Protein AF-A0A953EBY2-F1 (afdb_monomer_lite)

Sequence (141 aa):
MYLGPARRVVITGLPPAADLDGQLRLEGLVCLLLARGLSVAYGRPSARPDEATIWLGAGEPDPAAPPLLLWPPADTPPRRLTAIAAASKAGRVCVADPGRLAVLRASGARGLLLPDPSHALWGLLDQHPKGSGCLRLPREG

Radius of gyration: 14.94 Å; chains: 1; bounding box: 47×28×36 Å

pLDDT: mean 72.14, std 15.2, range [33.25, 92.62]

Secondary structure (DSSP, 8-state):
---TT--EEEEESPPPTT-HHHHHHHHHHHHHHHHTT-EEEESS----TTEEEEE-SSS---TTS--SEE---TT--HHHHHHHHHH-SSPEEEES-HHHHHHHHHTT--EEE-SSHHHHHHHHHS---TTSS--------

Foldseek 3Di:
DDQDQAQEEEEEQQDPPPPPLSVLLVVLVCVLCVVVNHHYHYDDDPPDPNYAYEYQAHDAADLVRAHQEYHHDQPDDLVVLLVNLVSCPHHEYEYQDPVSQVSSVVSVGRYDHANPSNNSSVLSVVPDPPPPSDPPDDPDD

Structure (mmCIF, N/CA/C/O backbone):
data_AF-A0A953EBY2-F1
#
_entry.id   AF-A0A953EBY2-F1
#
loop_
_atom_site.group_PDB
_atom_site.id
_atom_site.type_symbol
_atom_site.label_atom_id
_atom_site.label_alt_id
_atom_site.label_comp_id
_atom_site.label_asym_id
_atom_site.label_entity_id
_atom_site.label_seq_id
_atom_site.pdbx_PDB_ins_code
_atom_site.Cartn_x
_atom_site.Cartn_y
_atom_site.Cartn_z
_atom_site.occupancy
_atom_site.B_iso_or_equiv
_atom_site.auth_seq_id
_atom_site.auth_comp_id
_atom_site.auth_asym_id
_atom_site.auth_atom_id
_atom_site.pdbx_PDB_model_num
ATOM 1 N N . MET A 1 1 ? 1.915 0.417 13.938 1.00 49.34 1 MET A N 1
ATOM 2 C CA . MET A 1 1 ? 1.046 1.240 13.068 1.00 49.34 1 MET A CA 1
ATOM 3 C C . MET A 1 1 ? -0.361 1.138 13.634 1.00 49.34 1 MET A C 1
ATOM 5 O O . MET A 1 1 ? -0.789 0.019 13.873 1.00 49.34 1 MET A O 1
ATOM 9 N N . TYR A 1 2 ? -1.018 2.248 13.975 1.00 43.84 2 TYR A N 1
ATOM 10 C CA . TYR A 1 2 ? -2.373 2.221 14.541 1.00 43.84 2 TYR A CA 1
ATOM 11 C C . TYR A 1 2 ? -3.346 2.625 13.433 1.00 43.84 2 TYR A C 1
ATOM 13 O O . TYR A 1 2 ? -3.257 3.747 12.943 1.00 43.84 2 TYR A O 1
ATOM 21 N N . LEU A 1 3 ? -4.216 1.705 13.011 1.00 56.47 3 LEU A N 1
ATOM 22 C CA . LEU A 1 3 ? -5.246 1.951 11.991 1.00 56.47 3 LEU A CA 1
ATOM 23 C C . LEU A 1 3 ? -6.451 2.732 12.551 1.00 56.47 3 LEU A C 1
ATOM 25 O O . LEU A 1 3 ? -7.450 2.906 11.864 1.00 56.47 3 LEU A O 1
ATOM 29 N N . GLY A 1 4 ? -6.366 3.234 13.788 1.00 60.31 4 GLY A N 1
ATOM 30 C CA . GLY A 1 4 ? -7.480 3.939 14.409 1.00 60.31 4 GLY A CA 1
ATOM 31 C C . GLY A 1 4 ? -8.644 2.993 14.731 1.00 60.31 4 GLY A C 1
ATOM 32 O O . GLY A 1 4 ? -8.423 1.797 14.928 1.00 60.31 4 GLY A O 1
ATOM 33 N N . PRO A 1 5 ? -9.884 3.505 14.765 1.00 63.25 5 PRO A N 1
ATOM 34 C CA . PRO A 1 5 ? -11.093 2.696 14.916 1.00 63.25 5 PRO A CA 1
ATOM 35 C C . PRO A 1 5 ? -11.487 1.950 13.629 1.00 63.25 5 PRO A C 1
ATOM 37 O O . PRO A 1 5 ? -12.560 1.345 13.596 1.00 63.25 5 PRO A O 1
ATOM 40 N N . ALA A 1 6 ? -10.670 2.013 12.569 1.00 68.69 6 ALA A N 1
ATOM 41 C CA . ALA A 1 6 ? -11.005 1.422 11.284 1.00 68.69 6 ALA A CA 1
ATOM 42 C C . ALA A 1 6 ? -11.226 -0.087 11.422 1.00 68.69 6 ALA A C 1
ATOM 44 O O . ALA A 1 6 ? -10.393 -0.811 11.969 1.00 68.69 6 ALA A O 1
ATOM 45 N N . ARG A 1 7 ? -12.358 -0.555 10.897 1.00 79.88 7 ARG A N 1
ATOM 46 C CA . ARG A 1 7 ? -12.709 -1.985 10.830 1.00 79.88 7 ARG A CA 1
ATOM 47 C C . ARG A 1 7 ? -12.610 -2.533 9.411 1.00 79.88 7 ARG A C 1
ATOM 49 O O . ARG A 1 7 ? -12.765 -3.737 9.186 1.00 79.88 7 ARG A O 1
ATOM 56 N N . ARG A 1 8 ? -12.355 -1.648 8.448 1.00 86.88 8 ARG A N 1
ATOM 57 C CA . ARG A 1 8 ? -12.297 -1.951 7.026 1.00 86.88 8 ARG A CA 1
ATOM 58 C C . ARG A 1 8 ? -11.092 -1.281 6.390 1.00 86.88 8 ARG A C 1
ATOM 60 O O . ARG A 1 8 ? -10.812 -0.111 6.643 1.00 86.88 8 ARG A O 1
ATOM 67 N N . VAL A 1 9 ? -10.389 -2.034 5.556 1.00 86.81 9 VAL A N 1
ATOM 68 C CA . VAL A 1 9 ? -9.254 -1.553 4.774 1.00 86.81 9 VAL A CA 1
ATOM 69 C C . VAL A 1 9 ? -9.560 -1.710 3.294 1.00 86.81 9 VAL A C 1
ATOM 71 O O . VAL A 1 9 ? -9.849 -2.808 2.823 1.00 86.81 9 VAL A O 1
ATOM 74 N N . VAL A 1 10 ? -9.484 -0.607 2.561 1.00 90.62 10 VAL A N 1
ATOM 75 C CA . VAL A 1 10 ? -9.615 -0.569 1.108 1.00 90.62 10 VAL A CA 1
ATOM 76 C C . VAL A 1 10 ? -8.221 -0.572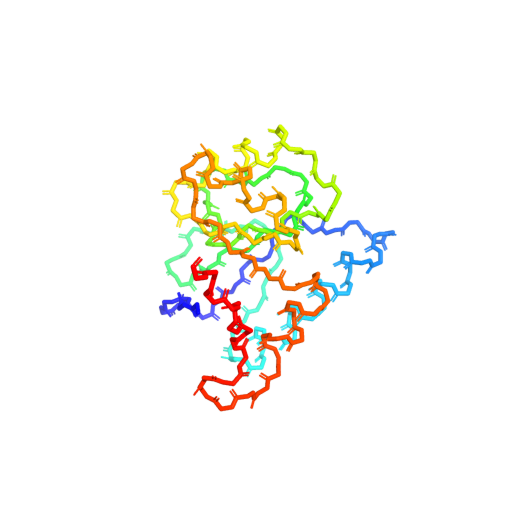 0.494 1.00 90.62 10 VAL A C 1
ATOM 78 O O . VAL A 1 10 ? -7.407 0.314 0.757 1.00 90.62 10 VAL A O 1
ATOM 81 N N . ILE A 1 11 ? -7.935 -1.582 -0.320 1.00 90.81 11 ILE A N 1
ATOM 82 C CA . ILE A 1 11 ? -6.681 -1.711 -1.053 1.00 90.81 11 ILE A CA 1
ATOM 83 C C . ILE A 1 11 ? -6.879 -1.165 -2.471 1.00 90.81 11 ILE A C 1
ATOM 85 O O . ILE A 1 11 ? -7.771 -1.579 -3.217 1.00 90.81 11 ILE A O 1
ATOM 89 N N . THR A 1 12 ? -6.017 -0.223 -2.836 1.00 90.62 12 THR A N 1
ATOM 90 C CA . THR A 1 12 ? -5.984 0.478 -4.124 1.00 90.62 12 THR A CA 1
ATOM 91 C C . THR A 1 12 ? -4.644 0.255 -4.819 1.00 90.62 12 THR A C 1
ATOM 93 O O . THR A 1 12 ? -3.686 -0.233 -4.215 1.00 90.62 12 THR A O 1
ATOM 96 N N . GLY A 1 13 ? -4.561 0.628 -6.099 1.00 88.75 13 GLY A N 1
ATOM 97 C CA . GLY A 1 13 ? -3.327 0.497 -6.874 1.00 88.75 13 GLY A CA 1
ATOM 98 C C . GLY A 1 13 ? -2.846 -0.947 -6.954 1.00 88.75 13 GLY A C 1
ATOM 99 O O . GLY A 1 13 ? -1.673 -1.214 -6.700 1.00 88.75 13 GLY A O 1
ATOM 100 N N . LEU A 1 14 ? -3.776 -1.861 -7.249 1.00 90.81 14 LEU A N 1
ATOM 101 C CA . LEU A 1 14 ? -3.508 -3.292 -7.294 1.00 90.81 14 LEU A CA 1
ATOM 102 C C . LEU A 1 14 ? -2.462 -3.622 -8.364 1.00 90.81 14 LEU A C 1
ATOM 104 O O . LEU A 1 14 ? -2.558 -3.105 -9.481 1.00 90.81 14 LEU A O 1
ATOM 108 N N . PRO A 1 15 ? -1.495 -4.492 -8.046 1.00 87.69 15 PRO A N 1
ATOM 109 C CA . PRO A 1 15 ? -0.524 -4.950 -9.022 1.00 87.69 15 PRO A CA 1
ATOM 110 C C . PRO A 1 15 ? -1.222 -5.728 -10.149 1.00 87.69 15 PRO A C 1
ATOM 112 O O . PRO A 1 15 ? -2.227 -6.406 -9.901 1.00 87.69 15 PRO A O 1
ATOM 115 N N . PRO A 1 16 ? -0.720 -5.648 -11.393 1.00 88.12 16 PRO A N 1
ATOM 116 C CA . PRO A 1 16 ? -1.244 -6.454 -12.489 1.00 88.12 16 PRO A CA 1
ATOM 117 C C . PRO A 1 16 ? -1.020 -7.947 -12.212 1.00 88.12 16 PRO A C 1
ATOM 119 O O . PRO A 1 16 ? -0.090 -8.323 -11.504 1.00 88.12 16 PRO A O 1
ATOM 122 N N . ALA A 1 17 ? -1.839 -8.819 -12.805 1.00 87.50 17 ALA A N 1
ATOM 123 C CA . ALA A 1 17 ? -1.742 -10.268 -12.579 1.00 87.50 17 ALA A CA 1
ATOM 124 C C . ALA A 1 17 ? -0.373 -10.865 -12.968 1.00 87.50 17 ALA A C 1
ATOM 126 O O . ALA A 1 17 ? 0.032 -11.882 -12.419 1.00 87.50 17 ALA A O 1
ATOM 127 N N . ALA A 1 18 ? 0.345 -10.219 -13.893 1.00 86.62 18 ALA A N 1
ATOM 128 C CA . ALA A 1 18 ? 1.687 -10.619 -14.314 1.00 86.62 18 ALA A CA 1
ATOM 129 C C . ALA A 1 18 ? 2.802 -10.216 -13.324 1.00 86.62 18 ALA A C 1
ATOM 131 O O . ALA A 1 18 ? 3.920 -10.709 -13.441 1.00 86.62 18 ALA A O 1
ATOM 132 N N . ASP A 1 19 ? 2.523 -9.323 -12.370 1.00 83.50 19 ASP A N 1
ATOM 133 C CA . ASP A 1 19 ? 3.475 -8.886 -11.342 1.00 83.50 19 ASP A CA 1
ATOM 134 C C . ASP A 1 19 ? 3.405 -9.828 -10.133 1.00 83.50 19 ASP A C 1
ATOM 136 O O . ASP A 1 19 ? 2.645 -9.592 -9.192 1.00 83.50 19 ASP A O 1
ATOM 140 N N . LEU A 1 20 ? 4.174 -10.920 -10.182 1.00 80.81 20 LEU A N 1
ATOM 141 C CA . LEU A 1 20 ? 4.188 -11.959 -9.144 1.00 80.81 20 LEU A CA 1
ATOM 142 C C . LEU A 1 20 ? 4.573 -11.411 -7.762 1.00 80.81 20 LEU A C 1
ATOM 144 O O . LEU A 1 20 ? 3.916 -11.737 -6.774 1.00 80.81 20 LEU A O 1
ATOM 148 N N . ASP A 1 21 ? 5.577 -10.537 -7.691 1.00 76.12 21 ASP A N 1
ATOM 149 C CA . ASP A 1 21 ? 6.006 -9.906 -6.436 1.00 76.12 21 ASP A CA 1
ATOM 150 C C . ASP A 1 21 ? 4.901 -9.006 -5.870 1.00 76.12 21 ASP A C 1
ATOM 152 O O . ASP A 1 21 ? 4.623 -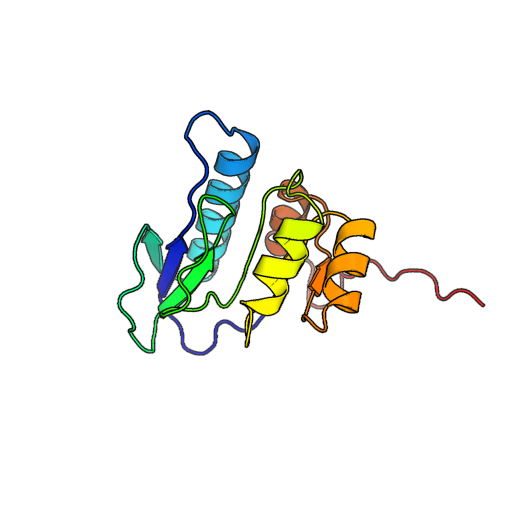8.985 -4.665 1.00 76.12 21 ASP A O 1
ATOM 156 N N . GLY A 1 22 ? 4.216 -8.281 -6.753 1.00 79.94 22 GLY A N 1
ATOM 157 C CA . GLY A 1 22 ? 3.007 -7.549 -6.425 1.00 79.94 22 GLY A CA 1
ATOM 158 C C . GLY A 1 22 ? 1.908 -8.449 -5.862 1.00 79.94 22 GLY A C 1
ATOM 159 O O . GLY A 1 22 ? 1.343 -8.112 -4.818 1.00 79.94 22 GLY A O 1
ATOM 160 N N . GLN A 1 23 ? 1.614 -9.579 -6.513 1.00 84.62 23 GLN A N 1
ATOM 161 C CA . GLN A 1 23 ? 0.580 -10.516 -6.061 1.00 84.62 23 GLN A CA 1
ATOM 162 C C . GLN A 1 23 ? 0.907 -11.109 -4.683 1.00 84.62 23 GLN A C 1
ATOM 164 O O . GLN A 1 23 ? 0.045 -11.096 -3.806 1.00 84.62 23 GLN A O 1
ATOM 169 N N . LEU A 1 24 ? 2.153 -11.529 -4.442 1.00 77.94 24 LEU A N 1
ATOM 170 C CA . LEU A 1 24 ? 2.589 -12.056 -3.140 1.00 77.94 24 LEU A CA 1
ATOM 171 C C . LEU A 1 24 ? 2.446 -11.018 -2.022 1.00 77.94 24 LEU A C 1
ATOM 173 O O . LEU A 1 24 ? 1.984 -11.319 -0.919 1.00 77.94 24 LEU A O 1
ATOM 177 N N . ARG A 1 25 ? 2.791 -9.762 -2.313 1.00 77.94 25 ARG A N 1
ATOM 178 C CA . ARG A 1 25 ? 2.592 -8.652 -1.377 1.00 77.94 25 ARG A CA 1
ATOM 179 C C . ARG A 1 25 ? 1.111 -8.391 -1.100 1.00 77.94 25 ARG A C 1
ATOM 181 O O . ARG A 1 25 ? 0.745 -8.129 0.045 1.00 77.94 25 ARG A O 1
ATOM 188 N N . LEU A 1 26 ? 0.260 -8.434 -2.125 1.00 85.12 26 LEU A N 1
ATOM 189 C CA . LEU A 1 26 ? -1.185 -8.289 -1.957 1.00 85.12 26 LEU A CA 1
ATOM 190 C C . LEU A 1 26 ? -1.738 -9.402 -1.057 1.00 85.12 26 LEU A C 1
ATOM 192 O O . LEU A 1 26 ? -2.423 -9.102 -0.081 1.00 85.12 26 LEU A O 1
ATOM 196 N N . GLU A 1 27 ? -1.398 -10.656 -1.344 1.00 84.00 27 GLU A N 1
ATOM 197 C CA . GLU A 1 27 ? -1.836 -11.825 -0.579 1.00 84.00 27 GLU A CA 1
ATOM 198 C C . GLU A 1 27 ? -1.397 -11.743 0.887 1.00 84.00 27 GLU A C 1
ATOM 200 O O . GLU A 1 27 ? -2.233 -11.812 1.791 1.00 84.00 27 GLU A O 1
ATOM 205 N N . GLY A 1 28 ? -0.106 -11.508 1.140 1.00 79.69 28 GLY A N 1
ATOM 206 C CA . GLY A 1 28 ? 0.408 -11.382 2.500 1.00 79.69 28 GLY A CA 1
ATOM 207 C C . GLY A 1 28 ? -0.277 -10.253 3.276 1.00 79.69 28 GLY A C 1
ATOM 208 O O . GLY A 1 28 ? -0.619 -10.423 4.450 1.00 79.69 28 GLY A O 1
ATOM 209 N N . LEU A 1 29 ? -0.514 -9.103 2.630 1.00 80.94 29 LEU A N 1
ATOM 210 C CA . LEU A 1 29 ? -1.195 -7.970 3.258 1.00 80.94 29 LEU A CA 1
ATOM 211 C C . LEU A 1 29 ? -2.633 -8.325 3.626 1.00 80.94 29 LEU A C 1
ATOM 213 O O . LEU A 1 29 ? -3.067 -8.023 4.737 1.00 80.94 29 LEU A O 1
ATOM 217 N N . VAL A 1 30 ? -3.362 -8.980 2.725 1.00 86.81 30 VAL A N 1
ATOM 218 C CA . VAL A 1 30 ? -4.734 -9.435 2.976 1.00 86.81 30 VAL A CA 1
ATOM 219 C C . VAL A 1 30 ? -4.762 -10.396 4.165 1.00 86.81 30 VAL A C 1
ATOM 221 O O . VAL A 1 30 ? -5.524 -10.168 5.104 1.00 86.81 30 VAL A O 1
ATOM 224 N N . CYS A 1 31 ? -3.887 -11.403 4.186 1.00 80.44 31 CYS A N 1
ATOM 225 C CA . CYS A 1 31 ? -3.770 -12.355 5.293 1.00 80.44 31 CYS A CA 1
ATOM 226 C C . CYS A 1 31 ? -3.496 -11.658 6.634 1.00 80.44 31 CYS A C 1
ATOM 228 O O . CYS A 1 31 ? -4.166 -11.942 7.628 1.00 80.44 31 CYS A O 1
ATOM 230 N N . LEU A 1 32 ? -2.566 -10.698 6.663 1.00 78.19 32 LEU A N 1
ATOM 231 C CA . LEU A 1 32 ? -2.251 -9.920 7.862 1.00 78.19 32 LEU A CA 1
ATOM 232 C C . LEU A 1 32 ? -3.458 -9.118 8.365 1.00 78.19 32 LEU A C 1
ATOM 234 O O . LEU A 1 32 ? -3.738 -9.105 9.564 1.00 78.19 32 LEU A O 1
ATOM 238 N N . LEU A 1 33 ? -4.156 -8.421 7.466 1.00 81.62 33 LEU A N 1
ATOM 239 C CA . LEU A 1 33 ? -5.315 -7.602 7.820 1.00 81.62 33 LEU A CA 1
ATOM 240 C C . LEU A 1 33 ? -6.448 -8.472 8.380 1.00 81.62 33 LEU A C 1
ATOM 242 O O . LEU A 1 33 ? -6.991 -8.160 9.443 1.00 81.62 33 LEU A O 1
ATOM 246 N N . LEU A 1 34 ? -6.737 -9.598 7.725 1.00 83.94 34 LEU A N 1
ATOM 247 C CA . LEU A 1 34 ? -7.742 -10.563 8.174 1.00 83.94 34 LEU A CA 1
ATOM 248 C C . LEU A 1 34 ? -7.385 -11.163 9.541 1.00 83.94 34 LEU A C 1
ATOM 250 O O . LEU A 1 34 ? -8.236 -11.206 10.429 1.00 83.94 34 LEU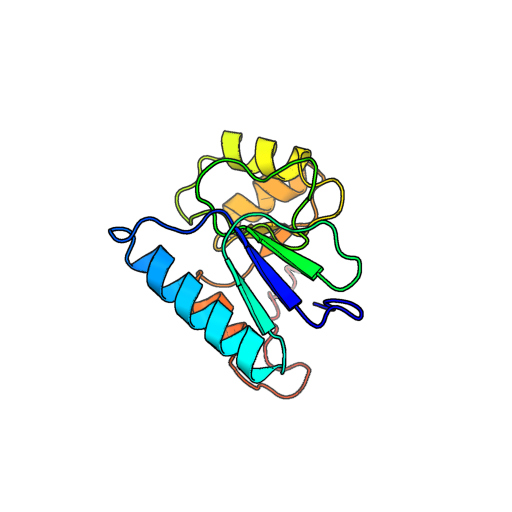 A O 1
ATOM 254 N N . ALA A 1 35 ? -6.122 -11.540 9.766 1.00 78.44 35 ALA A N 1
ATOM 255 C CA . ALA A 1 35 ? -5.648 -12.058 11.055 1.00 78.44 35 ALA A CA 1
ATOM 256 C C . ALA A 1 35 ? -5.778 -11.042 12.207 1.00 78.44 35 ALA A C 1
ATOM 258 O O . ALA A 1 35 ? -5.792 -11.415 13.380 1.00 78.44 35 ALA A O 1
ATOM 259 N N . ARG A 1 36 ? -5.892 -9.746 11.892 1.00 75.06 36 ARG A N 1
ATOM 260 C CA . ARG A 1 36 ? -6.146 -8.663 12.856 1.00 75.06 36 ARG A CA 1
ATOM 261 C C . ARG A 1 36 ? -7.632 -8.326 13.014 1.00 75.06 36 ARG A C 1
ATOM 263 O O . ARG A 1 36 ? -7.953 -7.355 13.695 1.00 75.06 36 ARG A O 1
ATOM 270 N N . GLY A 1 37 ? -8.524 -9.116 12.417 1.00 81.56 37 GLY A N 1
ATOM 271 C CA . GLY A 1 37 ? -9.972 -8.921 12.486 1.00 81.56 37 GLY A CA 1
ATOM 272 C C . GLY A 1 37 ? -10.479 -7.760 11.629 1.00 81.56 37 GLY A C 1
ATOM 273 O O . GLY A 1 37 ? -11.560 -7.236 11.894 1.00 81.56 37 GLY A O 1
ATOM 274 N N . LEU A 1 38 ? -9.705 -7.329 10.630 1.00 83.31 38 LEU A N 1
ATOM 275 C CA . LEU A 1 38 ? -10.103 -6.271 9.708 1.00 83.31 38 LEU A CA 1
ATOM 276 C C . LEU A 1 38 ? -10.760 -6.877 8.473 1.00 83.31 38 LEU A C 1
ATOM 278 O O . LEU A 1 38 ? -10.302 -7.886 7.945 1.00 83.31 38 LEU A O 1
ATOM 282 N N . SER A 1 39 ? -11.804 -6.224 7.975 1.00 89.62 39 SER A N 1
ATOM 283 C CA . SER A 1 39 ? -12.363 -6.548 6.662 1.00 89.62 39 SER A CA 1
ATOM 284 C C . SER A 1 39 ? -11.540 -5.891 5.554 1.00 89.62 39 SER A C 1
ATOM 286 O O . SER A 1 39 ? -11.052 -4.771 5.716 1.00 89.62 39 SER A O 1
ATOM 288 N N . VAL A 1 40 ? -11.396 -6.576 4.420 1.00 89.94 40 VAL A N 1
ATOM 289 C CA . VAL A 1 40 ? -10.647 -6.074 3.262 1.00 89.94 40 VAL A CA 1
ATOM 290 C C . VAL A 1 40 ? -11.591 -5.851 2.089 1.00 89.94 40 VAL A C 1
ATOM 292 O O . VAL A 1 40 ? -12.500 -6.643 1.842 1.00 89.94 40 VAL A O 1
ATOM 295 N N . ALA A 1 41 ? -11.377 -4.760 1.367 1.00 92.62 41 ALA A N 1
ATOM 296 C CA . ALA A 1 41 ? -12.050 -4.454 0.119 1.00 92.62 41 ALA A CA 1
ATOM 297 C C . ALA A 1 41 ? -11.054 -3.949 -0.919 1.00 92.62 41 ALA A C 1
ATOM 299 O O . ALA A 1 41 ? -9.968 -3.485 -0.579 1.00 92.62 41 ALA A O 1
ATOM 300 N N . TYR A 1 42 ? -11.450 -4.006 -2.185 1.00 91.62 42 TYR A N 1
ATOM 301 C CA . TYR A 1 42 ? -10.625 -3.591 -3.311 1.00 91.62 42 TYR A CA 1
ATOM 302 C C . TYR A 1 42 ? -11.298 -2.465 -4.085 1.00 91.62 42 TYR A C 1
ATOM 304 O O . TYR A 1 42 ? -12.524 -2.422 -4.194 1.00 91.62 42 TYR A O 1
ATOM 312 N N . GLY A 1 43 ? -10.490 -1.587 -4.672 1.00 84.94 43 GLY A N 1
ATOM 313 C CA . GLY A 1 43 ? -10.979 -0.537 -5.561 1.00 84.94 43 GLY A CA 1
ATOM 314 C C . GLY A 1 43 ? -11.175 0.791 -4.843 1.00 84.94 43 GLY A C 1
ATOM 315 O O . GLY A 1 43 ? -10.361 1.171 -4.010 1.00 84.94 43 GLY A O 1
ATOM 316 N N . ARG A 1 44 ? -12.205 1.550 -5.226 1.00 82.00 44 ARG A N 1
ATOM 317 C CA . ARG A 1 44 ? -12.331 2.949 -4.803 1.00 82.00 44 ARG A CA 1
ATOM 318 C C . ARG A 1 44 ? -12.793 3.058 -3.340 1.00 82.00 44 ARG A C 1
ATOM 320 O O . ARG A 1 44 ? -13.800 2.441 -2.993 1.00 82.00 44 ARG A O 1
ATOM 327 N N . PRO A 1 45 ? -12.106 3.842 -2.493 1.00 79.88 45 PRO A N 1
ATOM 328 C CA . PRO A 1 45 ? -12.553 4.100 -1.126 1.00 79.88 45 PRO A CA 1
ATOM 329 C C . PRO A 1 45 ? -13.882 4.863 -1.120 1.00 79.88 45 PRO A C 1
ATOM 331 O O . PRO A 1 45 ? -14.127 5.702 -1.986 1.00 79.88 45 PRO A O 1
ATOM 334 N N . SER A 1 46 ? -14.744 4.581 -0.139 1.00 73.62 46 SER A N 1
ATOM 335 C CA . SER A 1 46 ? -16.107 5.132 -0.085 1.00 73.62 46 SER A CA 1
ATOM 336 C C . SER A 1 46 ? -16.243 6.366 0.818 1.00 73.62 46 SER A C 1
ATOM 338 O O . SER A 1 46 ? -17.354 6.780 1.140 1.00 73.62 46 SER A O 1
ATOM 340 N N . ALA A 1 47 ? -15.110 6.964 1.209 1.00 69.44 47 ALA A N 1
ATOM 341 C CA . ALA A 1 47 ? -15.001 8.105 2.128 1.00 69.44 47 ALA A CA 1
ATOM 342 C C . ALA A 1 47 ? -15.643 7.878 3.513 1.00 69.44 47 ALA A C 1
ATOM 344 O O . ALA A 1 47 ? -15.956 8.836 4.223 1.00 69.44 47 ALA A O 1
ATOM 345 N N . ARG A 1 48 ? -15.840 6.619 3.923 1.00 72.69 48 ARG A N 1
ATOM 346 C CA . ARG A 1 48 ? -16.402 6.302 5.238 1.00 72.69 48 ARG A CA 1
ATOM 347 C C . ARG A 1 48 ? -15.369 6.520 6.351 1.00 72.69 48 ARG A C 1
ATOM 349 O O . ARG A 1 48 ? -14.193 6.216 6.162 1.00 72.69 48 ARG A O 1
ATOM 356 N N . PRO A 1 49 ? -15.791 6.993 7.535 1.00 67.25 49 PRO A N 1
ATOM 357 C CA . PRO A 1 49 ? -14.883 7.273 8.648 1.00 67.25 49 PRO A CA 1
ATOM 358 C C . PRO A 1 49 ? -14.276 6.014 9.295 1.00 67.25 49 PRO A C 1
ATOM 360 O O . PRO A 1 49 ? -13.291 6.121 10.020 1.00 67.25 49 PRO A O 1
ATOM 363 N N . ASP A 1 50 ? -14.842 4.829 9.049 1.00 76.88 50 ASP A N 1
ATOM 364 C CA . ASP A 1 50 ? -14.334 3.531 9.512 1.00 76.88 50 ASP A CA 1
ATOM 365 C C . ASP A 1 50 ? -13.455 2.806 8.473 1.00 76.88 50 ASP A C 1
ATOM 367 O O . ASP A 1 50 ? -13.036 1.665 8.709 1.00 76.88 50 ASP A O 1
ATOM 371 N N . GLU A 1 51 ? -13.155 3.465 7.347 1.00 79.56 51 GLU A N 1
ATOM 372 C CA . GLU A 1 51 ? -12.313 2.944 6.274 1.00 79.56 51 GLU A CA 1
ATOM 373 C C . GLU A 1 51 ? -10.896 3.528 6.318 1.00 79.56 51 GLU A C 1
ATOM 375 O O . GLU A 1 51 ? -10.668 4.737 6.308 1.00 79.56 51 GLU A O 1
ATOM 380 N N . ALA A 1 52 ? -9.917 2.632 6.299 1.00 82.25 52 ALA A N 1
ATOM 381 C CA . ALA A 1 52 ? -8.522 2.939 6.029 1.00 82.25 52 ALA A CA 1
ATOM 382 C C . ALA A 1 52 ? -8.197 2.605 4.569 1.00 82.25 52 ALA A C 1
ATOM 384 O O . ALA A 1 52 ? -8.695 1.616 4.042 1.00 82.25 52 ALA A O 1
ATOM 385 N N . THR A 1 53 ? -7.320 3.377 3.922 1.00 84.88 53 THR A N 1
ATOM 386 C CA . THR A 1 53 ? -6.877 3.078 2.548 1.00 84.88 53 THR A CA 1
ATOM 387 C C . THR A 1 53 ? -5.390 2.739 2.513 1.00 84.88 53 THR A C 1
ATOM 389 O O . THR A 1 53 ? -4.572 3.454 3.100 1.00 84.88 53 THR A O 1
ATOM 392 N N . ILE A 1 54 ? -5.044 1.656 1.814 1.00 85.62 54 ILE A N 1
ATOM 393 C CA . ILE A 1 54 ? -3.669 1.259 1.485 1.00 85.62 54 ILE A CA 1
ATOM 394 C C . ILE A 1 54 ? -3.521 1.275 -0.037 1.00 85.62 54 ILE A C 1
ATOM 396 O O . ILE A 1 54 ? -4.388 0.780 -0.754 1.00 85.62 54 ILE A O 1
ATOM 400 N N . TRP A 1 55 ? -2.424 1.833 -0.538 1.00 87.50 55 TRP A N 1
ATOM 401 C CA . TRP A 1 55 ? -2.097 1.841 -1.964 1.00 87.50 55 TRP A CA 1
ATOM 402 C C . TRP A 1 55 ? -0.843 1.004 -2.233 1.00 87.50 55 TRP A C 1
ATOM 404 O O . TRP A 1 55 ? 0.180 1.219 -1.583 1.00 87.50 55 TRP A O 1
ATOM 414 N N . LEU A 1 56 ? -0.918 0.059 -3.179 1.00 85.12 56 LEU A N 1
ATOM 415 C CA . LEU A 1 56 ? 0.137 -0.935 -3.449 1.00 85.12 56 LEU A CA 1
ATOM 416 C C . LEU A 1 56 ? 1.046 -0.631 -4.642 1.00 85.12 56 LEU A C 1
ATOM 418 O O . LEU A 1 56 ? 1.954 -1.418 -4.929 1.00 85.12 56 LEU A O 1
ATOM 422 N N . GLY A 1 57 ? 0.852 0.502 -5.319 1.00 80.81 57 GLY A N 1
ATOM 423 C CA . GLY A 1 57 ? 1.833 0.958 -6.295 1.00 80.81 57 GLY A CA 1
ATOM 424 C C . GLY A 1 57 ? 1.373 1.158 -7.727 1.00 80.81 57 GLY A C 1
ATOM 425 O O . GLY A 1 57 ? 2.058 1.852 -8.479 1.00 80.81 57 GLY A O 1
ATOM 426 N N . ALA A 1 58 ? 0.256 0.551 -8.131 1.00 83.38 58 ALA A N 1
ATOM 427 C CA . ALA A 1 58 ? -0.235 0.704 -9.494 1.00 83.38 58 ALA A CA 1
ATOM 428 C C . ALA A 1 58 ? -1.037 2.001 -9.661 1.00 83.38 58 ALA A C 1
ATOM 430 O O . ALA A 1 58 ? -1.797 2.408 -8.777 1.00 83.38 58 ALA A O 1
ATOM 431 N N . GLY A 1 59 ? -0.880 2.638 -10.824 1.00 82.25 59 GLY A N 1
ATOM 432 C CA . GLY A 1 59 ? -1.504 3.929 -11.114 1.00 82.25 59 GLY A CA 1
ATOM 433 C C . GLY A 1 59 ? -1.025 5.040 -10.179 1.00 82.25 59 GLY A C 1
ATOM 434 O O . GLY A 1 59 ? 0.063 4.955 -9.614 1.00 82.25 59 GLY A O 1
ATOM 435 N N . GLU A 1 60 ? -1.834 6.084 -10.040 1.00 81.06 60 GLU A N 1
ATOM 436 C CA . GLU A 1 60 ? -1.592 7.180 -9.101 1.00 81.06 60 GLU A CA 1
ATOM 437 C C . GLU A 1 60 ? -2.533 7.048 -7.892 1.00 81.06 60 GLU A C 1
ATOM 439 O O . GLU A 1 60 ? -3.681 6.619 -8.060 1.00 81.06 60 GLU A O 1
ATOM 444 N N . PRO A 1 61 ? -2.073 7.377 -6.672 1.00 78.88 61 PRO A N 1
ATOM 445 C CA . PRO A 1 61 ? -2.935 7.384 -5.497 1.00 78.88 61 PRO A CA 1
ATOM 446 C C . PRO A 1 61 ? -4.023 8.459 -5.634 1.00 78.88 61 PRO A C 1
ATOM 448 O O . PRO A 1 61 ? -3.765 9.551 -6.139 1.00 78.88 61 PRO A O 1
ATOM 451 N N . ASP A 1 62 ? -5.237 8.161 -5.165 1.00 77.00 62 ASP A N 1
ATOM 452 C CA . ASP A 1 62 ? -6.357 9.106 -5.225 1.00 77.00 62 ASP A CA 1
ATOM 453 C C . ASP A 1 62 ? -6.140 10.256 -4.216 1.00 77.00 62 ASP A C 1
ATOM 455 O O . ASP A 1 62 ? -6.110 10.011 -3.005 1.00 77.00 62 ASP A O 1
ATOM 459 N N . PRO A 1 63 ? -5.995 11.517 -4.667 1.00 70.75 63 PRO A N 1
ATOM 460 C CA . PRO A 1 63 ? -5.766 12.645 -3.769 1.00 70.75 63 PRO A CA 1
ATOM 461 C C . PRO A 1 63 ? -7.003 13.014 -2.936 1.00 70.75 63 PRO A C 1
ATOM 463 O O . PRO A 1 63 ? -6.852 13.658 -1.897 1.00 70.75 63 PRO A O 1
ATOM 466 N N . ALA A 1 64 ? -8.212 12.628 -3.366 1.00 70.19 64 ALA A N 1
ATOM 467 C CA . ALA A 1 64 ? -9.451 12.881 -2.628 1.00 70.19 64 ALA A CA 1
ATOM 468 C C . ALA A 1 64 ? -9.652 11.893 -1.466 1.00 70.19 64 ALA A C 1
ATOM 470 O O . ALA A 1 64 ? -10.383 12.189 -0.522 1.00 70.19 64 ALA A O 1
ATOM 471 N N . ALA A 1 65 ? -8.971 10.747 -1.509 1.00 72.12 65 ALA A N 1
ATOM 472 C CA . ALA A 1 65 ? -8.962 9.739 -0.456 1.00 72.12 65 ALA A CA 1
ATOM 473 C C . ALA A 1 65 ? -7.515 9.303 -0.161 1.00 72.12 65 ALA A C 1
ATOM 475 O O . ALA A 1 65 ? -7.113 8.189 -0.515 1.00 72.12 65 ALA A O 1
ATOM 476 N N . PRO A 1 66 ? -6.708 10.186 0.462 1.00 71.19 66 PRO A N 1
ATOM 477 C CA . PRO A 1 66 ? -5.283 9.960 0.622 1.00 71.19 66 PRO A CA 1
ATOM 478 C C . PRO A 1 66 ? -5.038 8.701 1.467 1.00 71.19 66 PRO A C 1
ATOM 480 O O . PRO A 1 66 ? -5.544 8.601 2.590 1.00 71.19 66 PRO A O 1
ATOM 483 N N . PRO A 1 67 ? -4.260 7.732 0.962 1.00 69.25 67 PRO A N 1
ATOM 484 C CA . PRO A 1 67 ? -4.006 6.499 1.685 1.00 69.25 67 PRO A CA 1
ATOM 485 C C . PRO A 1 67 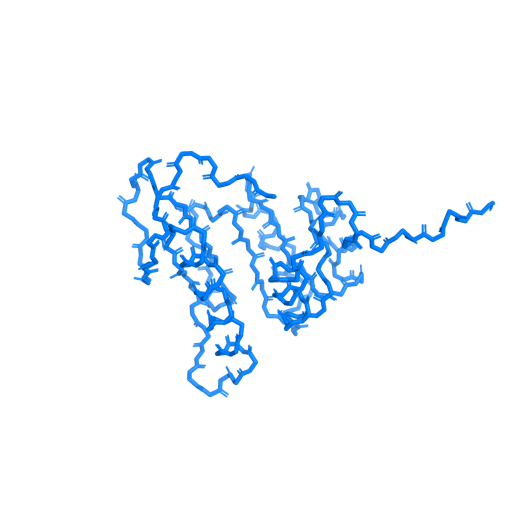? -3.232 6.756 2.979 1.00 69.25 67 PRO A C 1
ATOM 487 O O . PRO A 1 67 ? -2.306 7.567 3.042 1.00 69.25 67 PRO A O 1
ATOM 490 N N . LEU A 1 68 ? -3.579 5.994 4.016 1.00 73.12 68 LEU A N 1
ATOM 491 C CA . LEU A 1 68 ? -2.827 5.969 5.272 1.00 73.12 68 LEU A CA 1
ATOM 492 C C . LEU A 1 68 ? -1.448 5.331 5.074 1.00 73.12 68 LEU A C 1
ATOM 494 O O . LEU A 1 68 ? -0.498 5.664 5.791 1.00 73.12 68 LEU A O 1
ATOM 498 N N . LEU A 1 69 ? -1.347 4.427 4.096 1.00 76.06 69 LEU A N 1
ATOM 499 C CA . LEU A 1 69 ? -0.132 3.713 3.743 1.00 76.06 69 LEU A CA 1
ATOM 500 C C . LEU A 1 69 ? 0.081 3.696 2.228 1.00 76.06 69 LEU A C 1
ATOM 502 O O . LEU A 1 69 ? -0.758 3.195 1.479 1.00 76.06 69 LEU A O 1
ATOM 506 N N . LEU A 1 70 ? 1.235 4.195 1.798 1.00 80.94 70 LEU A N 1
ATOM 507 C CA . LEU A 1 70 ? 1.708 4.122 0.418 1.00 80.94 70 LEU A CA 1
ATOM 508 C C . LEU A 1 70 ? 2.819 3.080 0.342 1.00 80.94 70 LEU A C 1
ATOM 510 O O . LEU A 1 70 ? 3.841 3.233 1.006 1.00 80.94 70 LEU A O 1
ATOM 514 N N . TRP A 1 71 ? 2.638 2.049 -0.476 1.00 81.44 71 TRP A N 1
ATOM 515 C CA . TRP A 1 71 ? 3.614 0.981 -0.667 1.00 81.44 71 TRP A CA 1
ATOM 516 C C . TRP A 1 71 ? 3.986 0.844 -2.151 1.00 81.44 71 TRP A C 1
ATOM 518 O O . TRP A 1 71 ? 3.570 -0.108 -2.810 1.00 81.44 71 TRP A O 1
ATOM 528 N N . PRO A 1 72 ? 4.751 1.800 -2.708 1.00 80.19 72 PRO A N 1
ATOM 529 C CA . PRO A 1 72 ? 5.162 1.766 -4.110 1.00 80.19 72 PRO A CA 1
ATOM 530 C C . PRO A 1 72 ? 6.007 0.522 -4.451 1.00 80.19 72 PRO A C 1
ATOM 532 O O . PRO A 1 72 ? 6.655 -0.035 -3.559 1.00 80.19 72 PRO A O 1
ATOM 535 N N . PRO A 1 73 ? 6.058 0.097 -5.730 1.00 79.12 73 PRO A N 1
ATOM 536 C CA . PRO A 1 73 ? 6.887 -1.023 -6.164 1.00 79.12 73 PRO A CA 1
ATOM 537 C C . PRO A 1 73 ? 8.384 -0.764 -5.939 1.00 79.12 73 PRO A C 1
ATOM 539 O O . PRO A 1 73 ? 8.843 0.388 -5.923 1.00 79.12 73 PRO A O 1
ATOM 542 N N . ALA A 1 74 ? 9.155 -1.840 -5.776 1.00 75.69 74 ALA A N 1
ATOM 543 C CA . ALA A 1 74 ? 10.577 -1.797 -5.424 1.00 75.69 74 ALA A CA 1
ATOM 544 C C . ALA A 1 74 ? 11.483 -1.195 -6.510 1.00 75.69 74 ALA A C 1
ATOM 546 O O . ALA A 1 74 ? 12.624 -0.866 -6.217 1.00 75.69 74 ALA A O 1
ATOM 547 N N . ASP A 1 75 ? 10.973 -0.982 -7.720 1.00 77.12 75 ASP A N 1
ATOM 548 C CA . ASP A 1 75 ? 11.647 -0.388 -8.878 1.00 77.12 75 ASP A CA 1
ATOM 549 C C . ASP A 1 75 ? 11.196 1.062 -9.162 1.00 77.12 75 ASP A C 1
ATOM 551 O O . ASP A 1 75 ? 11.839 1.767 -9.933 1.00 77.12 75 ASP A O 1
ATOM 555 N N . THR A 1 76 ? 10.194 1.583 -8.438 1.00 82.69 76 THR A N 1
ATOM 556 C CA . THR A 1 76 ? 9.703 2.975 -8.570 1.00 82.69 76 THR A CA 1
ATOM 557 C C . THR A 1 76 ? 10.828 4.021 -8.668 1.00 82.69 76 THR A C 1
ATOM 559 O O . THR A 1 76 ? 11.627 4.138 -7.736 1.00 82.69 76 THR A O 1
ATOM 562 N N . PRO A 1 77 ? 10.877 4.838 -9.737 1.00 85.56 77 PRO A N 1
ATOM 563 C CA . PRO A 1 77 ? 11.920 5.846 -9.905 1.00 85.56 77 PRO A CA 1
ATOM 564 C C . PRO A 1 77 ? 11.918 6.908 -8.790 1.00 85.56 77 PRO A C 1
ATOM 566 O O . PRO A 1 77 ? 10.835 7.334 -8.373 1.00 85.56 77 PRO A O 1
ATOM 569 N N . PRO A 1 78 ? 13.086 7.448 -8.381 1.00 83.12 78 PRO A N 1
ATOM 570 C CA . PRO A 1 78 ? 13.186 8.469 -7.331 1.00 83.12 78 PRO A CA 1
ATOM 571 C C . PRO A 1 78 ? 12.271 9.681 -7.546 1.00 83.12 78 PRO A C 1
ATOM 573 O O . PRO A 1 78 ? 11.557 10.083 -6.634 1.00 83.12 78 PRO A O 1
ATOM 576 N N . ARG A 1 79 ? 12.195 10.198 -8.782 1.00 85.06 79 ARG A N 1
ATOM 577 C CA . ARG A 1 79 ? 11.304 11.321 -9.138 1.00 85.06 79 ARG A CA 1
ATOM 578 C C . ARG A 1 79 ? 9.830 11.041 -8.824 1.00 85.06 79 ARG A C 1
ATOM 580 O O . ARG A 1 79 ? 9.102 11.929 -8.395 1.00 85.06 79 ARG A O 1
ATOM 587 N N . ARG A 1 80 ? 9.395 9.793 -9.025 1.00 84.75 80 ARG A N 1
ATOM 588 C CA . ARG A 1 80 ? 8.016 9.364 -8.783 1.00 84.75 80 ARG A CA 1
ATOM 589 C C . ARG A 1 80 ? 7.777 9.147 -7.291 1.00 84.75 80 ARG A C 1
ATOM 591 O O . ARG A 1 80 ? 6.729 9.534 -6.792 1.00 84.75 80 ARG A O 1
ATOM 598 N N . LEU A 1 81 ? 8.771 8.626 -6.566 1.00 81.38 81 LEU A N 1
ATOM 599 C CA . LEU A 1 81 ? 8.732 8.545 -5.102 1.00 81.38 81 LEU A CA 1
ATOM 600 C C . LEU A 1 81 ? 8.579 9.927 -4.455 1.00 81.38 81 LEU A C 1
ATOM 602 O O . LEU A 1 81 ? 7.769 10.071 -3.546 1.00 81.38 81 LEU A O 1
ATOM 606 N N . THR A 1 82 ? 9.291 10.947 -4.943 1.00 81.19 82 THR A N 1
ATOM 607 C CA . THR A 1 82 ? 9.145 12.332 -4.463 1.00 81.19 82 THR A CA 1
ATOM 608 C C . THR A 1 82 ? 7.747 12.894 -4.736 1.00 81.19 82 THR A C 1
ATOM 610 O O . THR A 1 82 ? 7.170 13.535 -3.861 1.00 81.19 82 THR A O 1
ATOM 613 N N . ALA A 1 83 ? 7.156 12.614 -5.903 1.00 81.88 83 ALA A N 1
ATOM 614 C CA . ALA A 1 83 ? 5.783 13.028 -6.208 1.00 81.88 83 ALA A CA 1
ATOM 615 C C . ALA A 1 83 ? 4.754 12.362 -5.271 1.00 81.88 83 ALA A C 1
ATOM 617 O O . ALA A 1 83 ? 3.894 13.039 -4.708 1.00 81.88 83 ALA A O 1
ATOM 618 N N . ILE A 1 84 ? 4.896 11.055 -5.030 1.00 79.19 84 ILE A N 1
ATOM 619 C CA . ILE A 1 84 ? 4.065 10.293 -4.083 1.00 79.19 84 ILE A CA 1
ATOM 620 C C . ILE A 1 84 ? 4.225 10.835 -2.652 1.00 79.19 84 ILE A C 1
ATOM 622 O O . ILE A 1 84 ? 3.245 10.997 -1.926 1.00 79.19 84 ILE A O 1
ATOM 626 N N . ALA A 1 85 ? 5.456 11.155 -2.251 1.00 75.81 85 ALA A N 1
ATOM 627 C CA . ALA A 1 85 ? 5.773 11.747 -0.957 1.00 75.81 85 ALA A CA 1
ATOM 628 C C . ALA A 1 85 ? 5.106 13.117 -0.765 1.00 75.81 85 ALA A C 1
ATOM 630 O O . ALA A 1 85 ? 4.524 13.365 0.288 1.00 75.81 85 ALA A O 1
ATOM 631 N N . ALA A 1 86 ? 5.136 13.974 -1.788 1.00 74.50 86 ALA A N 1
ATOM 632 C CA . ALA A 1 86 ? 4.493 15.287 -1.767 1.00 74.50 86 ALA A CA 1
ATOM 633 C C . ALA A 1 86 ? 2.956 15.195 -1.737 1.00 74.50 86 ALA A C 1
ATOM 635 O O . ALA A 1 86 ? 2.296 16.003 -1.082 1.00 74.50 86 ALA A O 1
ATOM 636 N N . ALA A 1 87 ? 2.378 14.190 -2.403 1.00 67.94 87 ALA A N 1
ATOM 637 C CA . ALA A 1 87 ? 0.943 13.905 -2.345 1.00 67.94 87 ALA A CA 1
ATOM 638 C C . ALA A 1 87 ? 0.502 13.375 -0.965 1.00 67.94 87 ALA A C 1
ATOM 640 O O . ALA A 1 87 ? -0.656 13.523 -0.568 1.00 67.94 87 ALA A O 1
ATOM 641 N N . SER A 1 88 ? 1.429 12.798 -0.197 1.00 65.62 88 SER A N 1
ATOM 642 C CA . SER A 1 88 ? 1.178 12.237 1.128 1.00 65.62 88 SER A CA 1
ATOM 643 C C . SER A 1 88 ? 1.110 13.319 2.212 1.00 65.62 88 SER A C 1
ATOM 645 O O . SER A 1 88 ? 2.001 13.441 3.052 1.00 65.62 88 SER A O 1
ATOM 647 N N . LYS A 1 89 ? 0.018 14.094 2.251 1.00 60.12 89 LYS A N 1
ATOM 648 C CA . LYS A 1 89 ? -0.188 15.131 3.286 1.00 60.12 89 LYS A CA 1
ATOM 649 C C . LYS A 1 89 ? -0.279 14.574 4.720 1.00 60.12 89 LYS A C 1
ATOM 651 O O . LYS A 1 89 ? -0.034 15.312 5.669 1.00 60.12 89 LYS A O 1
ATOM 656 N N . ALA A 1 90 ? -0.607 13.289 4.894 1.00 56.84 90 ALA A N 1
ATOM 657 C CA . ALA A 1 90 ? -0.704 12.632 6.208 1.00 56.84 90 ALA A CA 1
ATOM 658 C C . ALA A 1 90 ? -0.320 11.134 6.221 1.00 56.84 90 ALA A C 1
ATOM 660 O O . ALA A 1 90 ? -0.218 10.537 7.297 1.00 56.84 90 ALA A O 1
ATOM 661 N N . GLY A 1 91 ? -0.108 10.522 5.052 1.00 62.12 91 GLY A N 1
ATOM 662 C CA . GLY A 1 91 ? 0.193 9.098 4.913 1.00 62.12 91 GLY A CA 1
ATOM 663 C C . GLY A 1 91 ? 1.641 8.754 5.262 1.00 62.12 91 GLY A C 1
ATOM 664 O O . GLY A 1 91 ? 2.539 9.604 5.249 1.00 62.12 91 GLY A O 1
ATOM 665 N N . ARG A 1 92 ? 1.880 7.484 5.593 1.00 74.81 92 ARG A N 1
ATOM 666 C CA . ARG A 1 92 ? 3.235 6.930 5.712 1.00 74.81 92 ARG A CA 1
ATOM 667 C C . ARG A 1 92 ? 3.614 6.261 4.399 1.00 74.81 92 ARG A C 1
ATOM 669 O O . ARG A 1 92 ? 2.813 5.512 3.846 1.00 74.81 92 ARG A O 1
ATOM 676 N N . VAL A 1 93 ? 4.835 6.498 3.930 1.00 77.88 93 VAL A N 1
ATOM 677 C CA . VAL A 1 93 ? 5.363 5.827 2.735 1.00 77.88 93 VAL A CA 1
ATOM 678 C C . VAL A 1 93 ? 6.294 4.704 3.170 1.00 77.88 93 VAL A C 1
ATOM 680 O O . VAL A 1 93 ? 7.275 4.950 3.869 1.00 77.88 93 VAL A O 1
ATOM 683 N N . CYS A 1 94 ? 5.981 3.479 2.771 1.00 78.81 94 CYS A N 1
ATOM 684 C CA . CYS A 1 94 ? 6.784 2.293 3.019 1.00 78.81 94 CYS A CA 1
ATOM 685 C C . CYS A 1 94 ? 7.666 1.991 1.813 1.00 78.81 94 CYS A C 1
ATOM 687 O O . CYS A 1 94 ? 7.175 1.842 0.696 1.00 78.81 94 CYS A O 1
ATOM 689 N N . VAL A 1 95 ? 8.970 1.884 2.048 1.00 74.56 95 VAL A N 1
ATOM 690 C CA . VAL A 1 95 ? 9.956 1.502 1.034 1.00 74.56 95 VAL A CA 1
ATOM 691 C C . VAL A 1 95 ? 10.816 0.359 1.545 1.00 74.56 95 VAL A C 1
ATOM 693 O O . VAL A 1 95 ? 11.037 0.237 2.746 1.00 74.56 95 VAL A O 1
ATOM 696 N N . ALA A 1 96 ? 11.283 -0.460 0.607 1.00 67.88 96 ALA A N 1
ATOM 697 C CA . ALA A 1 96 ? 12.096 -1.648 0.855 1.00 67.88 96 ALA A CA 1
ATOM 698 C C . ALA A 1 96 ? 13.612 -1.372 0.920 1.00 67.88 96 ALA A C 1
ATOM 700 O O . ALA A 1 96 ? 14.381 -2.241 1.312 1.00 67.88 96 ALA A O 1
ATOM 701 N N . ASP A 1 97 ? 14.048 -0.182 0.498 1.00 72.38 97 ASP A N 1
ATOM 702 C CA . ASP A 1 97 ? 15.459 0.148 0.289 1.00 72.38 97 ASP A CA 1
ATOM 703 C C . ASP A 1 97 ? 15.868 1.417 1.073 1.00 72.38 97 ASP A C 1
ATOM 705 O O . ASP A 1 97 ? 15.146 2.426 1.027 1.00 72.38 97 ASP A O 1
ATOM 709 N N . PRO A 1 98 ? 17.019 1.410 1.779 1.00 71.50 98 PRO A N 1
ATOM 710 C CA . PRO A 1 98 ? 17.523 2.574 2.510 1.00 71.50 98 PRO A CA 1
ATOM 711 C C . PRO A 1 98 ? 17.780 3.811 1.637 1.00 71.50 98 PRO A C 1
ATOM 713 O O . PRO A 1 98 ? 17.511 4.932 2.078 1.00 71.50 98 PRO A O 1
ATOM 716 N N . GLY A 1 99 ? 18.252 3.639 0.398 1.00 79.06 99 GLY A N 1
ATOM 717 C CA . GLY A 1 99 ? 18.470 4.743 -0.542 1.00 79.06 99 GLY A CA 1
ATOM 718 C C . GLY A 1 99 ? 17.166 5.462 -0.889 1.00 79.06 99 GLY A C 1
ATOM 719 O O . GLY A 1 99 ? 17.089 6.692 -0.875 1.00 79.06 99 GLY A O 1
ATOM 720 N N . ARG A 1 100 ? 16.083 4.707 -1.083 1.00 81.62 100 ARG A N 1
ATOM 721 C CA . ARG A 1 100 ? 14.730 5.255 -1.275 1.00 81.62 100 ARG A CA 1
ATOM 722 C C . ARG A 1 100 ? 14.200 5.958 -0.034 1.00 81.62 100 ARG A C 1
ATOM 724 O O . ARG A 1 100 ? 13.517 6.975 -0.156 1.00 81.62 100 ARG A O 1
ATOM 731 N N . LEU A 1 101 ? 14.520 5.461 1.160 1.00 81.19 101 LEU A N 1
ATOM 732 C CA . LEU A 1 101 ? 14.145 6.139 2.402 1.00 81.19 101 LEU A CA 1
ATOM 733 C C . LEU A 1 101 ? 14.802 7.521 2.498 1.00 81.19 101 LEU A C 1
ATOM 735 O O . LEU A 1 101 ? 14.149 8.475 2.925 1.00 81.19 101 LEU A O 1
ATOM 739 N N . ALA A 1 102 ? 16.065 7.642 2.083 1.00 81.69 102 ALA A N 1
ATOM 740 C CA . ALA A 1 102 ? 16.763 8.923 2.049 1.00 81.69 102 ALA A CA 1
ATOM 741 C C . ALA A 1 102 ? 16.059 9.924 1.112 1.00 81.69 102 ALA A C 1
ATOM 743 O O . ALA A 1 102 ? 15.821 11.064 1.512 1.00 81.69 102 ALA A O 1
ATOM 744 N N . VAL A 1 103 ? 15.621 9.476 -0.073 1.00 85.12 103 VAL A N 1
ATOM 745 C CA . VAL A 1 103 ? 14.834 10.289 -1.025 1.00 85.12 103 VAL A CA 1
ATOM 746 C C . VAL A 1 103 ? 13.527 10.791 -0.396 1.00 85.12 103 VAL A C 1
ATOM 748 O O . VAL A 1 103 ? 13.191 11.974 -0.498 1.00 85.12 103 VAL A O 1
ATOM 751 N N . LEU A 1 104 ? 12.794 9.919 0.303 1.00 82.88 104 LEU A N 1
ATOM 752 C CA . LEU A 1 104 ? 11.547 10.299 0.978 1.00 82.88 104 LEU A CA 1
ATOM 753 C C . LEU A 1 104 ? 11.776 11.313 2.104 1.00 82.88 104 LEU A C 1
ATOM 755 O O . LEU A 1 104 ? 11.022 12.279 2.223 1.00 82.88 104 LEU A O 1
ATOM 759 N N . ARG A 1 105 ? 12.825 11.116 2.913 1.00 82.19 105 ARG A N 1
ATOM 760 C CA . ARG A 1 105 ? 13.178 12.024 4.015 1.00 82.19 105 ARG A CA 1
ATOM 761 C C . ARG A 1 105 ? 13.582 13.404 3.510 1.00 82.19 105 ARG A C 1
ATOM 763 O O . ARG A 1 105 ? 13.140 14.395 4.080 1.00 82.19 105 ARG A O 1
ATOM 770 N N . ALA A 1 106 ? 14.344 13.468 2.417 1.00 82.31 106 ALA A N 1
ATOM 771 C CA . ALA A 1 106 ? 14.693 14.728 1.760 1.00 82.31 106 ALA A CA 1
ATOM 772 C C . ALA A 1 106 ? 13.456 15.495 1.254 1.00 82.31 106 ALA A C 1
ATOM 774 O O . ALA A 1 106 ? 13.477 16.717 1.167 1.00 82.31 106 ALA A O 1
ATOM 775 N N . SER A 1 107 ? 12.358 14.784 0.982 1.00 77.44 107 SER A N 1
ATOM 776 C CA . SER A 1 107 ? 11.082 15.363 0.546 1.00 77.44 107 SER A CA 1
ATOM 777 C C . SER A 1 107 ? 10.184 15.817 1.713 1.00 77.44 107 SER A C 1
ATOM 779 O O . SER A 1 107 ? 9.065 16.263 1.483 1.00 77.44 107 SER A O 1
ATOM 781 N N . GLY A 1 108 ? 10.622 15.658 2.970 1.00 75.06 108 GLY A N 1
ATOM 782 C CA . GLY A 1 108 ? 9.831 15.982 4.166 1.00 75.06 108 GLY A CA 1
ATOM 783 C C . GLY A 1 108 ? 8.752 14.952 4.532 1.00 75.06 108 GLY A C 1
ATOM 784 O O . GLY A 1 108 ? 7.994 15.162 5.480 1.00 75.06 108 GLY A O 1
ATOM 785 N N . ALA A 1 109 ? 8.674 13.823 3.820 1.00 78.50 109 ALA A N 1
ATOM 786 C CA . ALA A 1 109 ? 7.663 12.802 4.068 1.00 78.50 109 ALA A CA 1
ATOM 787 C C . ALA A 1 109 ? 8.040 11.852 5.213 1.00 78.50 109 ALA A C 1
ATOM 789 O O . ALA A 1 109 ? 9.208 11.560 5.488 1.00 78.50 109 ALA A O 1
ATOM 790 N N . ARG A 1 110 ? 7.011 11.293 5.860 1.00 77.06 110 ARG A N 1
ATOM 791 C CA . ARG A 1 110 ? 7.168 10.252 6.883 1.00 77.06 110 ARG A CA 1
ATOM 792 C C . ARG A 1 110 ? 7.411 8.898 6.215 1.00 77.06 110 ARG A C 1
ATOM 794 O O . ARG A 1 110 ? 6.472 8.151 5.940 1.00 77.06 110 ARG A O 1
ATOM 801 N N . GLY A 1 111 ? 8.681 8.599 5.959 1.00 76.88 111 GLY A N 1
ATOM 802 C CA . GLY A 1 111 ? 9.124 7.314 5.423 1.00 76.88 111 GLY A CA 1
ATOM 803 C C . GLY A 1 111 ? 9.279 6.236 6.500 1.00 76.88 111 GLY A C 1
ATOM 804 O O . GLY A 1 111 ? 9.782 6.501 7.595 1.00 76.88 111 GLY A O 1
ATOM 805 N N . LEU A 1 112 ? 8.882 5.012 6.171 1.00 76.31 112 LEU A N 1
ATOM 806 C CA . LEU A 1 112 ? 9.211 3.797 6.904 1.00 76.31 112 LEU A CA 1
ATOM 807 C C . LEU A 1 112 ? 10.055 2.907 5.996 1.00 76.31 112 LEU A C 1
ATOM 809 O O . LEU A 1 112 ? 9.650 2.605 4.874 1.00 76.31 112 LEU A O 1
ATOM 813 N N . LEU A 1 113 ? 11.213 2.486 6.499 1.00 72.56 113 LEU A N 1
ATOM 814 C CA . LEU A 1 113 ? 11.941 1.380 5.900 1.00 72.56 113 LEU A CA 1
ATOM 815 C C . LEU A 1 113 ? 11.304 0.098 6.408 1.00 72.56 113 LEU A C 1
ATOM 817 O O . LEU A 1 113 ? 11.219 -0.110 7.620 1.00 72.56 113 LEU A O 1
ATOM 821 N N . LEU A 1 114 ? 10.847 -0.729 5.487 1.00 68.50 114 LEU A N 1
ATOM 822 C CA . LEU A 1 114 ? 10.564 -2.120 5.772 1.00 68.50 114 LEU A CA 1
ATOM 823 C C . LEU A 1 114 ? 11.688 -2.933 5.108 1.00 68.50 114 LEU A C 1
ATOM 825 O O . LEU A 1 114 ? 12.173 -2.501 4.060 1.00 68.50 114 LEU A O 1
ATOM 829 N N . PRO A 1 115 ? 12.136 -4.069 5.680 1.00 52.62 115 PRO A N 1
ATOM 830 C CA . PRO A 1 115 ? 12.911 -5.041 4.898 1.00 52.62 115 PRO A CA 1
ATOM 831 C C . PRO A 1 115 ? 12.084 -5.420 3.655 1.00 52.62 115 PRO A C 1
ATOM 833 O O . PRO A 1 115 ? 10.908 -5.078 3.631 1.00 52.62 115 PRO A O 1
ATOM 836 N N . ASP A 1 116 ? 12.662 -5.999 2.60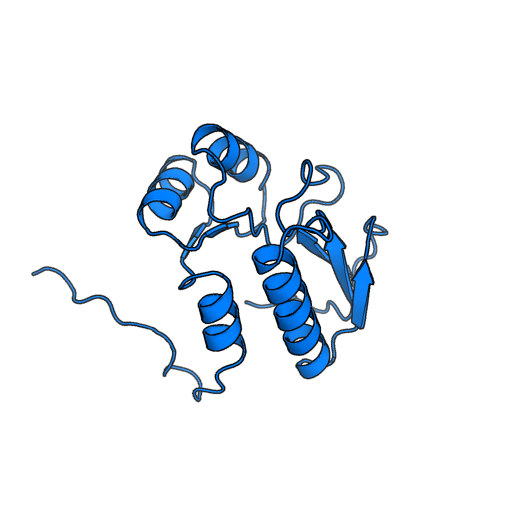0 1.00 55.62 116 ASP A N 1
ATOM 837 C CA . ASP A 1 116 ? 12.015 -6.152 1.278 1.00 55.62 116 ASP A CA 1
ATOM 838 C C . ASP A 1 116 ? 10.517 -6.521 1.314 1.00 55.62 116 ASP A C 1
ATOM 840 O O . ASP A 1 116 ? 10.046 -7.074 2.295 1.00 55.62 116 ASP A O 1
ATOM 844 N N . PRO A 1 117 ? 9.714 -6.238 0.277 1.00 53.03 117 PRO A N 1
ATOM 845 C CA . PRO A 1 117 ? 8.258 -6.259 0.399 1.00 53.03 117 PRO A CA 1
ATOM 846 C C . PRO A 1 117 ? 7.666 -7.563 0.959 1.00 53.03 117 PRO A C 1
ATOM 848 O O . PRO A 1 117 ? 6.652 -7.523 1.658 1.00 53.03 117 PRO A O 1
ATOM 851 N N . SER A 1 118 ? 8.340 -8.685 0.708 1.00 52.97 118 SER A N 1
ATOM 852 C CA . SER A 1 118 ? 8.053 -9.982 1.304 1.00 52.97 118 SER A CA 1
ATOM 853 C C . SER A 1 118 ? 8.473 -10.005 2.778 1.00 52.97 118 SER A C 1
ATOM 855 O O . SER A 1 118 ? 7.624 -10.235 3.635 1.00 52.97 118 SER A O 1
ATOM 857 N N . HIS A 1 119 ? 9.720 -9.678 3.130 1.00 50.47 119 HIS A N 1
ATOM 858 C CA . HIS A 1 119 ? 10.179 -9.592 4.526 1.00 50.47 119 HIS A CA 1
ATOM 859 C C . HIS A 1 119 ? 9.518 -8.495 5.370 1.00 50.47 119 HIS A C 1
ATOM 861 O O . HIS A 1 119 ? 9.434 -8.636 6.582 1.00 50.47 119 HIS A O 1
ATOM 867 N N . ALA A 1 120 ? 9.034 -7.406 4.782 1.00 52.06 120 ALA A N 1
ATOM 868 C CA . ALA A 1 120 ? 8.190 -6.397 5.414 1.00 52.06 120 ALA A CA 1
ATOM 869 C C . ALA A 1 120 ? 6.901 -7.017 5.941 1.00 52.06 120 ALA A C 1
ATOM 871 O O . ALA A 1 120 ? 6.440 -6.711 7.039 1.00 52.06 120 ALA A O 1
ATOM 872 N N . LEU A 1 121 ? 6.320 -7.881 5.112 1.00 51.81 121 LEU A N 1
ATOM 873 C CA . LEU A 1 121 ? 5.138 -8.649 5.423 1.00 51.81 121 LEU A CA 1
ATOM 874 C C . LEU A 1 121 ? 5.450 -9.726 6.444 1.00 51.81 121 LEU A C 1
ATOM 876 O O . LEU A 1 121 ? 4.740 -9.801 7.438 1.00 51.81 121 LEU A O 1
ATOM 880 N N . TRP A 1 122 ? 6.559 -10.451 6.289 1.00 47.34 122 TRP A N 1
ATOM 881 C CA . TRP A 1 122 ? 7.035 -11.372 7.317 1.00 47.34 122 TRP A CA 1
ATOM 882 C C . TRP A 1 122 ? 7.318 -10.651 8.633 1.00 47.34 122 TRP A C 1
ATOM 884 O O . TRP A 1 122 ? 6.785 -11.075 9.627 1.00 47.34 122 TRP A O 1
ATOM 894 N N . GLY A 1 123 ? 7.992 -9.506 8.689 1.00 49.97 123 GLY A N 1
ATOM 895 C CA . GLY A 1 123 ? 8.215 -8.740 9.926 1.00 49.97 123 GLY A CA 1
ATOM 896 C C . GLY A 1 123 ? 6.945 -8.122 10.532 1.00 49.97 123 GLY A C 1
ATOM 897 O O . GLY A 1 123 ? 6.931 -7.754 11.707 1.00 49.97 123 GLY A O 1
ATOM 898 N N . LEU A 1 124 ? 5.863 -8.008 9.753 1.00 49.66 124 LEU A N 1
ATOM 899 C CA . LEU A 1 124 ? 4.521 -7.672 10.240 1.00 49.66 124 LEU A CA 1
ATOM 900 C C . LEU A 1 124 ? 3.728 -8.913 10.710 1.00 49.66 124 LEU A C 1
ATOM 902 O O . LEU A 1 124 ? 2.859 -8.778 11.579 1.00 49.66 124 LEU A O 1
ATOM 906 N N . LEU A 1 125 ? 4.012 -10.086 10.131 1.00 46.97 125 LEU A N 1
ATOM 907 C CA . LEU A 1 125 ? 3.426 -11.401 10.426 1.00 46.97 125 LEU A CA 1
ATOM 908 C C . LEU A 1 125 ? 4.180 -12.154 11.538 1.00 46.97 125 LEU A C 1
ATOM 910 O O . LEU A 1 125 ? 3.584 -12.989 12.216 1.00 46.97 125 LEU A O 1
ATOM 914 N N . ASP A 1 126 ? 5.456 -11.843 11.744 1.00 44.06 126 ASP A N 1
ATOM 915 C CA . ASP A 1 126 ? 6.362 -12.498 12.671 1.00 44.06 126 ASP A CA 1
ATOM 916 C C . ASP A 1 126 ? 6.032 -11.974 14.062 1.00 44.06 126 ASP A C 1
ATOM 918 O O . ASP A 1 126 ? 6.237 -10.805 14.412 1.00 44.06 126 ASP A O 1
ATOM 922 N N . GLN A 1 127 ? 5.379 -12.843 14.827 1.00 51.84 127 GLN A N 1
ATOM 923 C CA . GLN A 1 127 ? 4.800 -12.566 16.135 1.00 51.84 127 GLN A CA 1
ATOM 924 C C . GLN A 1 127 ? 5.875 -12.510 17.214 1.00 51.84 127 GLN A C 1
ATOM 926 O O . GLN A 1 127 ? 5.788 -13.146 18.263 1.00 51.84 127 GLN A O 1
ATOM 931 N N . HIS A 1 128 ? 6.893 -11.705 16.977 1.00 40.16 128 HIS A N 1
ATOM 932 C CA . HIS A 1 128 ? 7.860 -11.374 17.986 1.00 40.16 128 HIS A CA 1
ATOM 933 C C . HIS A 1 128 ? 7.152 -10.565 19.089 1.00 40.16 128 HIS A C 1
ATOM 935 O O . HIS A 1 128 ? 6.531 -9.530 18.795 1.00 40.16 128 HIS A O 1
ATOM 941 N N . PRO A 1 129 ? 7.175 -11.021 20.361 1.00 43.03 129 PRO A N 1
ATOM 942 C CA . PRO A 1 129 ? 6.599 -10.264 21.465 1.00 43.03 129 PRO A CA 1
ATOM 943 C C . PRO A 1 129 ? 7.148 -8.835 21.430 1.00 43.03 129 PRO A C 1
ATOM 945 O O . PRO A 1 129 ? 8.324 -8.629 21.123 1.00 43.03 129 PRO A O 1
ATOM 948 N N . LYS A 1 130 ? 6.279 -7.843 21.677 1.00 44.31 130 LYS A N 1
ATOM 949 C CA . LYS A 1 130 ? 6.579 -6.403 21.538 1.00 44.31 130 LYS A CA 1
ATOM 950 C C . LYS A 1 130 ? 8.051 -6.089 21.860 1.00 44.31 130 LYS A C 1
ATOM 952 O O . LYS A 1 130 ? 8.452 -6.163 23.015 1.00 44.31 130 LYS A O 1
ATOM 957 N N . GLY A 1 131 ? 8.827 -5.716 20.837 1.00 46.31 131 GLY A N 1
ATOM 958 C CA . GLY A 1 131 ? 10.227 -5.299 20.983 1.00 46.31 131 GLY A CA 1
ATOM 959 C C . GLY A 1 131 ? 11.289 -6.190 20.329 1.00 46.31 131 GLY A C 1
ATOM 960 O O . GLY A 1 131 ? 12.450 -5.798 20.354 1.00 46.31 131 GLY A O 1
ATOM 961 N N . SER A 1 132 ? 10.933 -7.325 19.714 1.00 43.88 132 SER A N 1
ATOM 962 C CA . SER A 1 132 ? 11.922 -8.238 19.099 1.00 43.88 132 SER A CA 1
ATOM 963 C C . SER A 1 132 ? 12.119 -8.088 17.577 1.00 43.88 132 SER A C 1
ATOM 965 O O . SER A 1 132 ? 13.131 -8.542 17.062 1.00 43.88 132 SER A O 1
ATOM 967 N N . GLY A 1 133 ? 11.243 -7.363 16.866 1.00 39.50 133 GLY A N 1
ATOM 968 C CA . GLY A 1 133 ? 11.357 -7.114 15.413 1.00 39.50 133 GLY A CA 1
ATOM 969 C C . GLY A 1 133 ? 12.092 -5.826 15.003 1.00 39.50 133 GLY A C 1
ATOM 970 O O . GLY A 1 133 ? 12.080 -5.451 13.833 1.00 39.50 133 GLY A O 1
ATOM 971 N N . CYS A 1 134 ? 12.700 -5.098 15.944 1.00 38.00 134 CYS A N 1
ATOM 972 C CA . CYS A 1 134 ? 13.494 -3.914 15.614 1.00 38.00 134 CYS A CA 1
ATOM 973 C C . CYS A 1 134 ? 14.959 -4.314 15.428 1.00 38.00 134 CYS A C 1
ATOM 975 O O . CYS A 1 134 ? 15.674 -4.502 16.412 1.00 38.00 134 CYS A O 1
ATOM 977 N N . LEU A 1 135 ? 15.419 -4.364 14.177 1.00 37.19 135 LEU A N 1
ATOM 978 C CA . LEU A 1 135 ? 16.845 -4.346 13.857 1.00 37.19 135 LEU A CA 1
ATOM 979 C C . LEU A 1 135 ? 17.434 -3.044 14.423 1.00 37.19 135 LEU A C 1
ATOM 981 O O . LEU A 1 135 ? 17.226 -1.953 13.887 1.00 37.19 135 LEU A O 1
ATOM 985 N N . ARG A 1 136 ? 18.106 -3.142 15.575 1.00 41.81 136 ARG A N 1
ATOM 986 C CA . ARG A 1 136 ? 18.887 -2.036 16.129 1.00 41.81 136 ARG A CA 1
ATOM 987 C C . ARG A 1 136 ? 20.090 -1.852 15.219 1.00 41.81 136 AR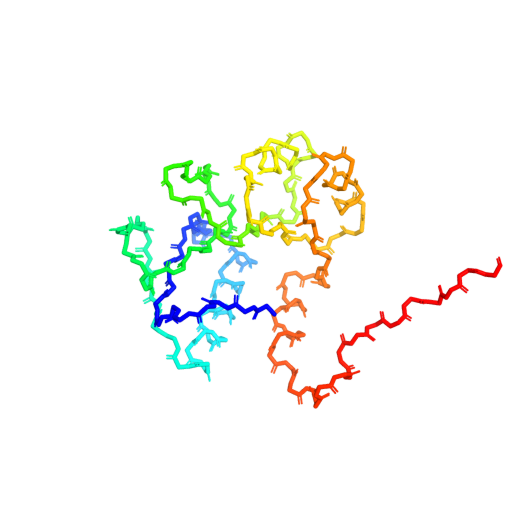G A C 1
ATOM 989 O O . ARG A 1 136 ? 21.024 -2.644 15.271 1.00 41.81 136 ARG A O 1
ATOM 996 N N . LEU A 1 137 ? 20.048 -0.821 14.382 1.00 36.16 137 LEU A N 1
ATOM 997 C CA . LEU A 1 137 ? 21.246 -0.370 13.686 1.00 36.16 137 LEU A CA 1
ATOM 998 C C . LEU A 1 137 ? 22.286 0.022 14.749 1.00 36.16 137 LEU A C 1
ATOM 1000 O O . LEU A 1 137 ? 21.914 0.694 15.723 1.00 36.16 137 LEU A O 1
ATOM 1004 N N . PRO A 1 138 ? 23.548 -0.419 14.616 1.00 33.25 138 PRO A N 1
ATOM 1005 C CA . PRO A 1 138 ? 24.597 0.016 15.520 1.00 33.25 138 PRO A CA 1
ATOM 1006 C C . PRO A 1 138 ? 24.667 1.543 15.474 1.00 33.25 138 PRO A C 1
ATOM 1008 O O . PRO A 1 138 ? 24.608 2.153 14.407 1.00 33.25 138 PRO A O 1
ATOM 1011 N N . ARG A 1 139 ? 24.734 2.164 16.654 1.00 39.19 139 ARG A N 1
ATOM 1012 C CA . ARG A 1 139 ? 25.092 3.577 16.745 1.00 39.19 139 ARG A CA 1
ATOM 1013 C C . ARG A 1 139 ? 26.533 3.684 16.268 1.00 39.19 139 ARG A C 1
ATOM 1015 O O . ARG A 1 139 ? 27.408 3.091 16.893 1.00 39.19 139 ARG A O 1
ATOM 1022 N N . GLU A 1 140 ? 26.750 4.387 15.164 1.00 45.75 140 GLU A N 1
ATOM 1023 C CA . GLU A 1 140 ? 28.085 4.867 14.817 1.00 45.75 140 GLU A CA 1
ATOM 1024 C C . GLU A 1 140 ? 28.574 5.739 15.982 1.00 45.75 140 GLU A C 1
ATOM 1026 O O . GLU A 1 140 ? 27.822 6.581 16.490 1.00 45.75 140 GLU A O 1
ATOM 1031 N N . GLY A 1 141 ? 29.763 5.399 16.483 1.00 47.94 141 GLY A N 1
ATOM 1032 C CA . GLY A 1 141 ? 30.456 6.111 17.555 1.00 47.94 141 GLY A CA 1
ATOM 1033 C C . GLY A 1 141 ? 31.172 7.352 17.057 1.00 47.94 141 GLY A C 1
ATOM 1034 O O . GLY A 1 141 ? 31.376 7.467 15.829 1.00 47.94 141 GLY A O 1
#